Protein AF-A0A1I9G8B4-F1 (afdb_monomer_lite)

pLDDT: mean 83.09, std 15.82, range [44.28, 97.12]

Foldseek 3Di:
DDDDDDDDPPPPPDPDPDDDDDDAQDWDFDQDPVRDTAIWGFHDWDQDPVRDIDTDTHGDDDD

Radius of gyration: 20.56 Å; chains: 1; bounding box: 58×24×51 Å

Structure (mmCIF, N/CA/C/O backbone):
data_AF-A0A1I9G8B4-F1
#
_entry.id   AF-A0A1I9G8B4-F1
#
loop_
_atom_site.group_PDB
_atom_site.id
_atom_site.type_symbol
_atom_site.label_atom_id
_atom_site.label_alt_id
_atom_site.label_comp_id
_atom_site.label_asym_id
_atom_site.label_entity_id
_atom_site.label_seq_id
_atom_site.pdbx_PDB_ins_code
_atom_site.Cartn_x
_atom_site.Cartn_y
_atom_site.Cartn_z
_atom_site.occupancy
_atom_site.B_iso_or_equiv
_atom_site.auth_seq_id
_atom_site.auth_comp_id
_atom_site.auth_asym_id
_atom_site.auth_atom_id
_atom_site.pdbx_PDB_model_num
ATOM 1 N N . MET A 1 1 ? 50.964 10.819 28.958 1.00 55.75 1 MET A N 1
ATOM 2 C CA . MET A 1 1 ? 49.595 10.327 29.214 1.00 55.75 1 MET A CA 1
ATOM 3 C C . MET A 1 1 ? 48.678 11.359 28.590 1.00 55.75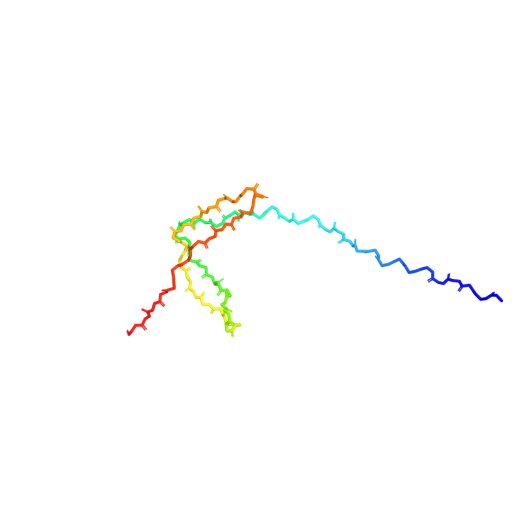 1 MET A C 1
ATOM 5 O O . MET A 1 1 ? 48.529 12.431 29.158 1.00 55.75 1 MET A O 1
ATOM 9 N N . GLU A 1 2 ? 48.255 11.124 27.349 1.00 44.28 2 GLU A N 1
ATOM 10 C CA . GLU A 1 2 ? 47.466 12.077 26.555 1.00 44.28 2 GLU A CA 1
ATOM 11 C C . GLU A 1 2 ? 45.973 11.802 26.749 1.00 44.28 2 GLU A C 1
ATOM 13 O O . GLU A 1 2 ? 45.565 10.650 26.876 1.00 44.28 2 GLU A O 1
ATOM 18 N N . ALA A 1 3 ? 45.201 12.882 26.862 1.00 53.72 3 ALA A N 1
ATOM 19 C CA . ALA A 1 3 ? 43.820 12.900 27.315 1.00 53.72 3 ALA A CA 1
ATOM 20 C C . ALA A 1 3 ? 42.838 12.348 26.269 1.00 53.72 3 ALA A C 1
ATOM 22 O O . ALA A 1 3 ? 42.890 12.689 25.088 1.00 53.72 3 ALA A O 1
ATOM 23 N N . GLU A 1 4 ? 41.909 11.528 26.743 1.00 58.06 4 GLU A N 1
ATOM 24 C CA . GLU A 1 4 ? 40.745 11.025 26.024 1.00 58.06 4 GLU A CA 1
ATOM 25 C C . GLU A 1 4 ? 39.765 12.152 25.642 1.00 58.06 4 GLU A C 1
ATOM 27 O O . GLU A 1 4 ? 39.179 12.823 26.492 1.00 58.06 4 GLU A O 1
ATOM 32 N N . ALA A 1 5 ? 39.569 12.364 24.338 1.00 54.03 5 ALA A N 1
ATOM 33 C CA . ALA A 1 5 ? 38.494 13.201 23.816 1.00 54.03 5 ALA A CA 1
ATOM 34 C C . ALA A 1 5 ? 37.198 12.376 23.770 1.00 54.03 5 ALA A C 1
ATOM 36 O O . ALA A 1 5 ? 36.975 11.576 22.861 1.00 54.03 5 ALA A O 1
ATOM 37 N N . SER A 1 6 ? 36.353 12.557 24.785 1.00 61.25 6 SER A N 1
ATOM 38 C CA . SER A 1 6 ? 35.007 11.989 24.834 1.00 61.25 6 SER A CA 1
ATOM 39 C C . SER A 1 6 ? 34.131 12.613 23.742 1.00 61.25 6 SER A C 1
ATOM 41 O O . SER A 1 6 ? 33.919 13.827 23.711 1.00 61.25 6 SER A O 1
ATOM 43 N N . SER A 1 7 ? 33.656 11.774 22.822 1.00 55.00 7 SER A N 1
ATOM 44 C CA . SER A 1 7 ? 32.724 12.145 21.757 1.00 55.00 7 SER A CA 1
ATOM 45 C C . SER A 1 7 ? 31.297 12.155 22.299 1.00 55.00 7 SER A C 1
ATOM 47 O O . SER A 1 7 ? 30.773 11.109 22.673 1.00 55.00 7 SER A O 1
ATOM 49 N N . SER A 1 8 ? 30.659 13.323 22.300 1.00 60.12 8 SER A N 1
ATOM 50 C CA . SER A 1 8 ? 29.228 13.470 22.580 1.00 60.12 8 SER A CA 1
ATOM 51 C C . SER A 1 8 ? 28.533 13.973 21.319 1.00 60.12 8 SER A C 1
ATOM 53 O O . SER A 1 8 ? 28.312 15.172 21.168 1.00 60.12 8 SER A O 1
ATOM 55 N N . ASP A 1 9 ? 28.210 13.061 20.399 1.00 60.88 9 ASP A N 1
ATOM 56 C CA . ASP A 1 9 ? 27.275 13.353 19.310 1.00 60.88 9 ASP A CA 1
ATOM 57 C C . ASP A 1 9 ? 25.852 13.204 19.865 1.00 60.88 9 ASP A C 1
ATOM 59 O O . ASP A 1 9 ? 25.297 12.111 19.991 1.00 60.88 9 ASP A O 1
ATOM 63 N N . GLY A 1 10 ? 25.303 14.322 20.338 1.00 56.84 10 GLY A N 1
ATOM 64 C CA . GLY A 1 10 ? 23.938 14.399 20.834 1.00 56.84 10 GLY A CA 1
ATOM 65 C C . GLY A 1 10 ? 22.955 14.271 19.678 1.00 56.84 10 GLY A C 1
ATOM 66 O O . GLY A 1 10 ? 22.544 15.277 19.106 1.00 56.84 10 GLY A O 1
ATOM 67 N N . SER A 1 11 ? 22.553 13.041 19.353 1.00 64.19 11 SER A N 1
ATOM 68 C CA . SER A 1 11 ? 21.395 12.791 18.494 1.00 64.19 11 SER A CA 1
ATOM 69 C C . SER A 1 11 ? 20.154 13.414 19.135 1.00 64.19 11 SER A C 1
ATOM 71 O O . SER A 1 11 ? 19.594 12.890 20.097 1.00 64.19 11 SER A O 1
ATOM 73 N N . VAL A 1 12 ? 19.736 14.564 18.607 1.00 59.75 12 VAL A N 1
ATOM 74 C CA . VAL A 1 12 ? 18.462 15.209 18.927 1.00 59.75 12 VAL A CA 1
ATOM 75 C C . VAL A 1 12 ? 17.347 14.267 18.471 1.00 59.75 12 VAL A C 1
ATOM 77 O O . VAL A 1 12 ? 16.987 14.228 17.296 1.00 59.75 12 VAL A O 1
ATOM 80 N N . THR A 1 13 ? 16.801 13.472 19.390 1.00 60.75 13 THR A N 1
ATOM 81 C CA . THR A 1 13 ? 15.571 12.705 19.160 1.00 60.75 13 THR A CA 1
ATOM 82 C C . THR A 1 13 ? 14.391 13.670 1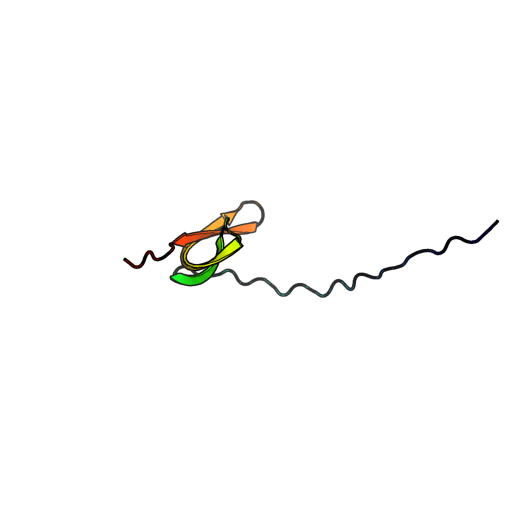9.125 1.00 60.75 13 THR A C 1
ATOM 84 O O . THR A 1 13 ? 13.753 13.934 20.143 1.00 60.75 13 THR A O 1
ATOM 87 N N . SER A 1 14 ? 14.116 14.228 17.949 1.00 71.44 14 SER A N 1
ATOM 88 C CA . SER A 1 14 ? 12.846 14.898 17.669 1.00 71.44 14 SER A CA 1
ATOM 89 C C . SER A 1 14 ? 11.701 13.881 17.788 1.00 71.44 14 SER A C 1
ATOM 91 O O . SER A 1 14 ? 11.859 12.746 17.330 1.00 71.44 14 SER A O 1
ATOM 93 N N . PRO A 1 15 ? 10.547 14.239 18.379 1.00 69.00 15 PRO A N 1
ATOM 94 C CA . PRO A 1 15 ? 9.406 13.335 18.443 1.00 69.00 15 PRO A CA 1
ATOM 95 C C . PRO A 1 15 ? 8.928 13.009 17.024 1.00 69.00 15 PRO A C 1
ATOM 97 O O . PRO A 1 15 ? 8.589 13.905 16.250 1.00 69.00 15 PRO A O 1
ATOM 100 N N . VAL A 1 16 ? 8.921 11.719 16.680 1.00 68.50 16 VAL A N 1
ATOM 101 C CA . VAL A 1 16 ? 8.360 11.231 15.416 1.00 68.50 16 VAL A CA 1
ATOM 102 C C . VAL A 1 16 ? 6.854 11.509 15.448 1.00 68.50 16 VAL A C 1
ATOM 104 O O . VAL A 1 16 ? 6.192 11.085 16.401 1.00 68.50 16 VAL A O 1
ATOM 107 N N . PRO A 1 17 ? 6.292 12.240 14.468 1.00 69.38 17 PRO A N 1
ATOM 108 C CA . PRO A 1 17 ? 4.857 12.479 14.428 1.00 69.38 17 PRO A CA 1
ATOM 109 C C . PRO A 1 17 ? 4.105 11.141 14.351 1.00 69.38 17 PRO A C 1
ATOM 111 O O . PRO A 1 17 ? 4.607 10.194 13.739 1.00 69.38 17 PRO A O 1
ATOM 114 N N . PRO A 1 18 ? 2.910 11.037 14.958 1.00 71.19 18 PRO A N 1
ATOM 115 C CA . PRO A 1 18 ? 2.116 9.820 14.877 1.00 71.19 18 PRO A CA 1
ATOM 116 C C . PRO A 1 18 ? 1.833 9.492 13.407 1.00 71.19 18 PRO A C 1
ATOM 118 O O . PRO A 1 18 ? 1.317 10.325 12.662 1.00 71.19 18 PRO A O 1
ATOM 121 N N . ILE A 1 19 ? 2.197 8.280 12.988 1.00 76.38 19 ILE A N 1
ATOM 122 C CA . ILE A 1 19 ? 1.957 7.805 11.625 1.00 76.38 19 ILE A CA 1
ATOM 123 C C . ILE A 1 19 ? 0.480 7.421 11.530 1.00 76.38 19 ILE A C 1
ATOM 125 O O . ILE A 1 19 ? 0.059 6.396 12.070 1.00 76.38 19 ILE A O 1
ATOM 129 N N . THR A 1 20 ? -0.310 8.249 10.852 1.00 85.19 20 THR A N 1
ATOM 130 C CA . THR A 1 20 ? -1.690 7.909 10.498 1.00 85.19 20 THR A CA 1
ATOM 131 C C . THR A 1 20 ? -1.669 6.781 9.462 1.00 85.19 20 THR A C 1
ATOM 133 O O . THR A 1 20 ? -0.964 6.911 8.457 1.00 85.19 20 THR A O 1
ATOM 136 N N . PRO A 1 21 ? -2.396 5.668 9.676 1.00 89.44 21 PRO A N 1
ATOM 137 C CA . PRO A 1 21 ? -2.434 4.583 8.707 1.00 89.44 21 PRO A CA 1
ATOM 138 C C . PRO A 1 21 ? -3.105 5.031 7.408 1.00 89.44 21 PRO A C 1
ATOM 140 O O . PRO A 1 21 ? -4.016 5.858 7.419 1.00 89.44 21 PRO A O 1
ATOM 143 N N . TYR A 1 22 ? -2.676 4.452 6.289 1.00 93.44 22 TYR A N 1
ATOM 144 C CA . TYR A 1 22 ? -3.360 4.657 5.017 1.00 93.44 22 TYR A CA 1
ATOM 145 C C . TYR A 1 22 ? -4.686 3.888 4.974 1.00 93.44 22 TYR A C 1
ATOM 147 O O . TYR A 1 22 ? -4.839 2.842 5.611 1.00 93.44 22 TYR A O 1
ATOM 155 N N . GLU A 1 23 ? -5.634 4.376 4.177 1.00 95.25 23 GLU A N 1
ATOM 156 C CA . GLU A 1 23 ? -6.971 3.797 4.073 1.00 95.25 23 GLU A CA 1
ATOM 157 C C . GLU A 1 23 ? -7.108 2.867 2.859 1.00 95.25 23 GLU A C 1
ATOM 159 O O . GLU A 1 23 ? -6.411 2.987 1.848 1.00 95.25 23 GLU A O 1
ATOM 164 N N . VAL A 1 24 ? -8.050 1.921 2.935 1.00 96.62 24 VAL A N 1
ATOM 165 C CA . VAL A 1 24 ? -8.421 1.112 1.767 1.00 96.62 24 VAL A CA 1
ATOM 166 C C . VAL A 1 24 ? -8.989 2.034 0.691 1.00 96.62 24 VAL A C 1
ATOM 168 O O . VAL A 1 24 ? -9.817 2.897 0.966 1.00 96.62 24 VAL A O 1
ATOM 171 N N . ASN A 1 25 ? -8.587 1.793 -0.552 1.00 96.25 25 ASN A N 1
ATOM 172 C CA . ASN A 1 25 ? -8.836 2.603 -1.739 1.00 96.25 25 ASN A CA 1
ATOM 173 C C . ASN A 1 25 ? -7.983 3.862 -1.902 1.00 96.25 25 ASN A C 1
ATOM 175 O O . ASN A 1 25 ? -8.096 4.489 -2.957 1.00 96.25 25 ASN A O 1
ATOM 179 N N . SER A 1 26 ? -7.106 4.203 -0.955 1.00 96.19 26 SER A N 1
ATOM 180 C CA . SER A 1 26 ? -6.122 5.260 -1.190 1.00 96.19 26 SER A CA 1
ATOM 181 C C . SER A 1 26 ? -5.180 4.879 -2.338 1.00 96.19 26 SER A C 1
ATOM 183 O O . SER A 1 26 ? -4.709 3.739 -2.420 1.00 96.19 26 SER A O 1
ATOM 185 N N . MET A 1 27 ? -4.909 5.847 -3.214 1.00 95.75 27 MET A N 1
ATOM 186 C CA . MET A 1 27 ? -3.849 5.765 -4.219 1.00 95.75 27 MET A CA 1
ATOM 187 C C . MET A 1 27 ? -2.538 6.224 -3.581 1.00 95.75 27 MET A C 1
ATOM 189 O O . MET A 1 27 ? -2.496 7.283 -2.954 1.00 95.75 27 MET A O 1
ATOM 193 N N . ILE A 1 28 ? -1.487 5.420 -3.712 1.00 94.75 28 ILE A N 1
ATOM 194 C CA . ILE A 1 28 ? -0.171 5.674 -3.121 1.00 94.75 28 ILE A CA 1
ATOM 195 C C . ILE A 1 28 ? 0.944 5.434 -4.141 1.00 94.75 28 ILE A C 1
ATOM 197 O O . ILE A 1 28 ? 0.771 4.678 -5.094 1.00 94.75 28 ILE A O 1
ATOM 201 N N . LEU A 1 29 ? 2.113 6.027 -3.899 1.00 94.69 29 LEU A N 1
ATOM 202 C CA . LEU A 1 29 ? 3.361 5.654 -4.565 1.00 94.69 29 LEU A CA 1
ATOM 203 C C . LEU A 1 29 ? 4.104 4.640 -3.692 1.00 94.69 29 LEU A C 1
ATOM 205 O O . LEU A 1 29 ? 4.473 4.942 -2.558 1.00 94.69 29 LEU A O 1
ATOM 209 N N . CYS A 1 30 ? 4.311 3.434 -4.213 1.00 92.75 30 CYS A N 1
ATOM 210 C CA . CYS A 1 30 ? 4.961 2.338 -3.504 1.00 92.75 30 CYS A CA 1
ATOM 211 C C . CYS A 1 30 ? 6.333 2.051 -4.120 1.00 92.75 30 CYS A C 1
ATOM 213 O O . CYS A 1 30 ? 6.445 1.910 -5.338 1.00 92.75 30 CYS A O 1
ATOM 215 N N . SER A 1 31 ? 7.361 1.958 -3.273 1.00 93.94 31 SER A N 1
ATOM 216 C CA . SER A 1 31 ? 8.681 1.475 -3.685 1.00 93.94 31 SER A CA 1
ATOM 217 C C . SER A 1 31 ? 8.604 -0.012 -4.024 1.00 93.94 31 SER A C 1
ATOM 219 O O . SER A 1 31 ? 7.999 -0.788 -3.280 1.00 93.94 31 SER A O 1
ATOM 221 N N . HIS A 1 32 ? 9.218 -0.406 -5.132 1.00 91.81 32 HIS A N 1
ATOM 222 C CA . HIS A 1 32 ? 9.265 -1.784 -5.594 1.00 91.81 32 HIS A CA 1
ATOM 223 C C . HIS A 1 32 ? 10.709 -2.317 -5.606 1.00 91.81 32 HIS A C 1
ATOM 225 O O . HIS A 1 32 ? 11.679 -1.586 -5.408 1.00 91.81 32 HIS A O 1
ATOM 231 N N . THR A 1 33 ? 10.864 -3.631 -5.783 1.00 93.31 33 THR A N 1
ATOM 232 C CA . THR A 1 33 ? 12.165 -4.331 -5.674 1.00 93.31 33 THR A CA 1
ATOM 233 C C . THR A 1 33 ? 13.194 -3.933 -6.741 1.00 93.31 33 THR A C 1
ATOM 235 O O . THR A 1 33 ? 14.377 -4.229 -6.604 1.00 93.31 33 THR A O 1
ATOM 238 N N . ASP A 1 34 ? 12.757 -3.228 -7.780 1.00 94.25 34 ASP A N 1
ATOM 239 C CA . ASP A 1 34 ? 13.569 -2.632 -8.846 1.00 94.25 34 ASP A CA 1
ATOM 240 C C . ASP A 1 34 ? 14.081 -1.218 -8.508 1.00 94.25 34 ASP A C 1
ATOM 242 O O . ASP A 1 34 ? 14.776 -0.611 -9.323 1.00 94.25 34 ASP A O 1
ATOM 246 N N . ASN A 1 35 ? 13.813 -0.712 -7.297 1.00 93.62 35 ASN A N 1
ATOM 247 C CA . ASN A 1 35 ? 14.142 0.642 -6.831 1.00 93.62 35 ASN A CA 1
ATOM 248 C C . ASN A 1 35 ? 13.375 1.763 -7.552 1.00 93.62 35 ASN A C 1
ATOM 250 O O . ASN A 1 35 ? 13.763 2.931 -7.463 1.00 93.62 35 ASN A O 1
ATOM 254 N N . LEU A 1 36 ? 12.291 1.428 -8.254 1.00 94.88 36 LEU A N 1
ATOM 255 C CA . LEU A 1 36 ? 11.369 2.402 -8.822 1.00 94.88 36 LEU A CA 1
ATOM 256 C C . LEU A 1 36 ? 10.129 2.546 -7.935 1.00 94.88 36 LEU A C 1
ATOM 258 O O . LEU A 1 36 ? 9.815 1.696 -7.100 1.00 94.88 36 LEU A O 1
ATOM 262 N N . PHE A 1 37 ? 9.428 3.662 -8.116 1.00 94.62 37 PHE A N 1
ATOM 263 C CA . PHE A 1 37 ? 8.160 3.930 -7.451 1.00 94.62 37 PHE A CA 1
ATOM 264 C C . PHE A 1 37 ? 7.026 3.784 -8.454 1.00 94.62 37 PHE A C 1
ATOM 266 O O . PHE A 1 37 ? 7.047 4.415 -9.511 1.00 94.62 37 PHE A O 1
ATOM 273 N N . TYR A 1 38 ? 6.024 2.991 -8.091 1.00 93.94 38 TYR A N 1
ATOM 274 C CA . TYR A 1 38 ? 4.833 2.785 -8.906 1.00 93.94 38 TYR A CA 1
ATOM 275 C C . TYR A 1 38 ? 3.590 3.226 -8.157 1.00 93.94 38 TYR A C 1
ATOM 277 O O . TYR A 1 38 ? 3.475 3.052 -6.940 1.00 93.94 38 TYR A O 1
ATOM 285 N N . GLU A 1 39 ? 2.642 3.779 -8.903 1.00 95.00 39 GLU A N 1
ATOM 286 C CA . GLU A 1 39 ? 1.322 4.072 -8.376 1.00 95.00 39 GLU A CA 1
ATOM 287 C C . GLU A 1 39 ? 0.555 2.764 -8.130 1.00 95.00 39 GLU A C 1
ATOM 289 O O . GLU A 1 39 ? 0.477 1.883 -8.991 1.00 95.00 39 GLU A O 1
ATOM 294 N N . ALA A 1 40 ? -0.008 2.629 -6.932 1.00 95.75 40 ALA A N 1
ATOM 295 C CA . ALA A 1 40 ? -0.770 1.462 -6.523 1.00 95.75 40 ALA A CA 1
ATOM 296 C C . ALA A 1 40 ? -1.961 1.860 -5.648 1.00 95.75 40 A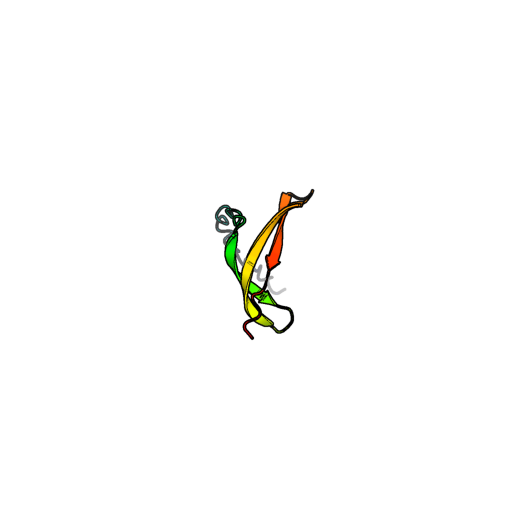LA A C 1
ATOM 298 O O . ALA A 1 40 ? -1.936 2.864 -4.936 1.00 95.75 40 ALA A O 1
ATOM 299 N N . LYS A 1 41 ? -3.010 1.039 -5.680 1.00 96.38 41 LYS A N 1
ATOM 300 C CA . LYS A 1 41 ? -4.201 1.214 -4.846 1.00 96.38 41 LYS A CA 1
ATOM 301 C C . LYS A 1 41 ? -4.141 0.288 -3.638 1.00 96.38 41 LYS A C 1
ATOM 303 O O . LYS A 1 41 ? -3.936 -0.912 -3.812 1.00 96.38 41 LYS A O 1
ATOM 308 N N . ILE A 1 42 ? -4.386 0.796 -2.433 1.00 97.00 42 ILE A N 1
ATOM 309 C CA . ILE A 1 42 ? -4.528 -0.056 -1.243 1.00 97.00 42 ILE A CA 1
ATOM 310 C C . ILE A 1 42 ? -5.839 -0.838 -1.340 1.00 97.00 42 ILE A C 1
ATOM 312 O O . ILE A 1 42 ? -6.912 -0.249 -1.470 1.00 97.00 42 ILE A O 1
ATOM 316 N N . ILE A 1 43 ? -5.761 -2.164 -1.253 1.00 97.12 43 ILE A N 1
ATOM 317 C CA . ILE A 1 43 ? -6.925 -3.062 -1.315 1.00 97.12 43 ILE A CA 1
ATOM 318 C C . ILE A 1 43 ? -7.201 -3.783 0.008 1.00 97.12 43 ILE A C 1
ATOM 320 O O . ILE A 1 43 ? -8.310 -4.267 0.210 1.00 97.12 43 ILE A O 1
ATOM 324 N N . ALA A 1 44 ? -6.229 -3.827 0.924 1.00 96.75 44 ALA A N 1
ATOM 325 C CA . ALA A 1 44 ? -6.426 -4.329 2.281 1.00 96.75 44 ALA A CA 1
ATOM 326 C C . ALA A 1 44 ? -5.392 -3.746 3.254 1.00 96.75 44 ALA A C 1
ATOM 328 O O . ALA A 1 44 ? -4.249 -3.485 2.874 1.00 96.75 44 ALA A O 1
ATOM 329 N N . VAL A 1 45 ? -5.794 -3.608 4.519 1.00 96.00 45 VAL A N 1
ATOM 330 C CA . VAL A 1 45 ? -4.929 -3.227 5.644 1.00 96.00 45 VAL A CA 1
ATOM 331 C C . VAL A 1 45 ? -5.074 -4.280 6.736 1.00 96.00 45 VAL A C 1
ATOM 333 O O . VAL A 1 45 ? -6.193 -4.628 7.117 1.00 96.00 45 VAL A O 1
ATOM 336 N N . LYS A 1 46 ? -3.955 -4.794 7.249 1.00 95.56 46 LYS A N 1
ATOM 337 C CA . LYS A 1 46 ? -3.924 -5.75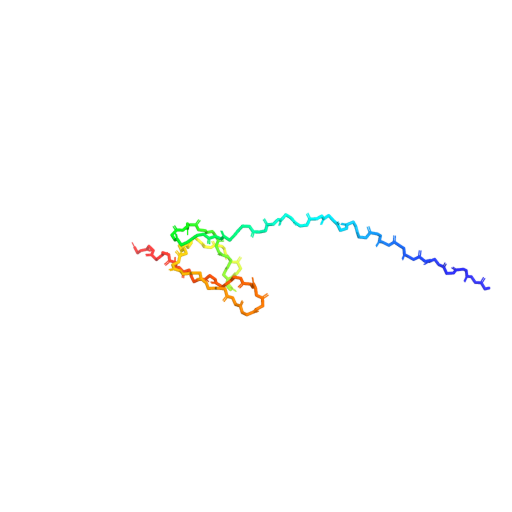3 8.358 1.00 95.56 46 LYS A CA 1
ATOM 338 C C . LYS A 1 46 ? -2.982 -5.259 9.451 1.00 95.56 46 LYS A C 1
ATOM 340 O O . LYS A 1 46 ? -1.826 -4.966 9.173 1.00 95.56 46 LYS A O 1
ATOM 345 N N . ILE A 1 47 ? -3.465 -5.216 10.690 1.00 94.06 47 ILE A N 1
ATOM 346 C CA . ILE A 1 47 ? -2.630 -4.930 11.863 1.00 94.06 47 ILE A CA 1
ATOM 347 C C . ILE A 1 47 ? -1.942 -6.231 12.285 1.00 94.06 47 ILE A C 1
ATOM 349 O O . ILE A 1 47 ? -2.592 -7.264 12.468 1.00 94.06 47 ILE A O 1
ATOM 353 N N . GLN 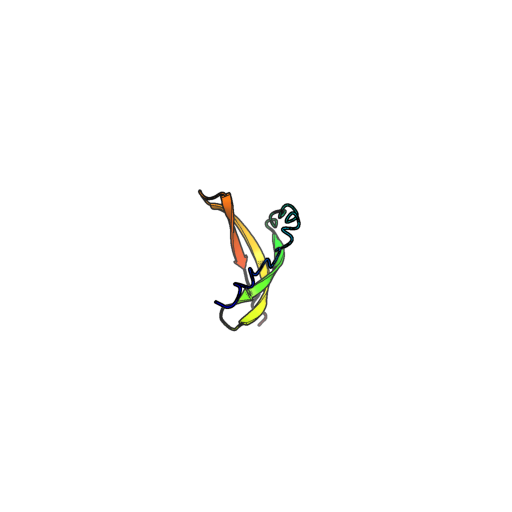A 1 48 ? -0.619 -6.193 12.386 1.00 92.81 48 GLN A N 1
ATOM 354 C CA . GLN A 1 48 ? 0.200 -7.304 12.854 1.00 92.81 48 GLN A CA 1
ATOM 355 C C . GLN A 1 48 ? 0.243 -7.346 14.390 1.00 92.81 48 GLN A C 1
ATOM 357 O O . GLN A 1 48 ? -0.099 -6.383 15.072 1.00 92.81 48 GLN A O 1
ATOM 362 N N . THR A 1 49 ? 0.687 -8.466 14.967 1.00 94.06 49 THR A N 1
ATOM 363 C CA . THR A 1 49 ? 0.757 -8.647 16.431 1.00 94.06 49 THR A CA 1
ATOM 364 C C . THR A 1 49 ? 1.738 -7.696 17.121 1.00 94.06 49 THR A C 1
ATOM 366 O O . THR A 1 49 ? 1.634 -7.489 18.324 1.00 94.06 49 THR A O 1
ATOM 369 N N . ASN A 1 50 ? 2.681 -7.120 16.373 1.00 92.50 50 ASN A N 1
ATOM 370 C CA . ASN A 1 50 ? 3.636 -6.111 16.838 1.00 92.50 50 ASN A CA 1
ATOM 371 C C . ASN A 1 50 ? 3.092 -4.668 16.746 1.00 92.50 50 ASN A C 1
ATOM 373 O O . ASN A 1 50 ? 3.809 -3.735 17.092 1.00 92.50 50 ASN A O 1
ATOM 377 N N . GLY A 1 51 ? 1.851 -4.476 16.283 1.00 88.25 51 GLY A N 1
ATOM 378 C CA . GLY A 1 51 ? 1.243 -3.158 16.089 1.00 88.25 51 GLY A CA 1
ATOM 379 C C . GLY A 1 51 ? 1.588 -2.482 14.757 1.00 88.25 51 GLY A C 1
ATOM 380 O O . GLY A 1 51 ? 1.117 -1.374 14.512 1.00 88.25 51 GLY A O 1
ATOM 381 N N . GLU A 1 52 ? 2.366 -3.126 13.881 1.00 91.81 52 GLU A N 1
ATOM 382 C CA . GLU A 1 52 ? 2.673 -2.602 12.547 1.00 91.81 52 GLU A CA 1
ATOM 383 C C . GLU A 1 52 ? 1.541 -2.871 11.549 1.00 91.81 52 GLU A C 1
ATOM 385 O O . GLU A 1 52 ? 0.804 -3.856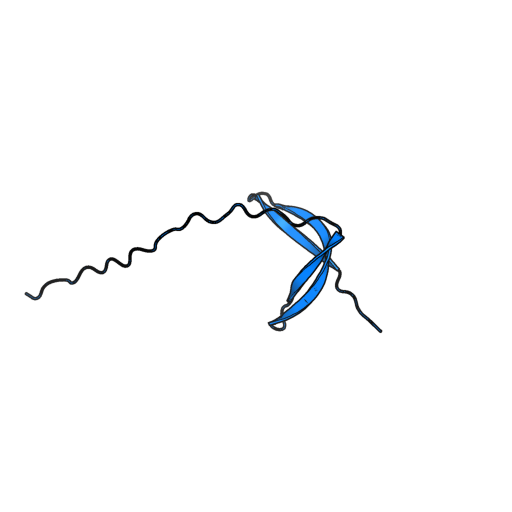 11.648 1.00 91.81 52 GLU A O 1
ATOM 390 N N . TYR A 1 53 ? 1.439 -2.015 10.533 1.00 94.12 53 TYR A N 1
ATOM 391 C CA . TYR A 1 53 ? 0.460 -2.150 9.458 1.00 94.12 53 TYR A CA 1
ATOM 392 C C . TYR A 1 53 ? 1.062 -2.870 8.250 1.00 94.12 53 TYR A C 1
ATOM 394 O O . TYR A 1 53 ? 2.082 -2.452 7.708 1.00 94.12 53 TYR A O 1
ATOM 402 N N . LEU A 1 54 ? 0.384 -3.919 7.790 1.00 94.88 54 LEU A N 1
ATOM 403 C CA . LEU A 1 54 ? 0.661 -4.594 6.529 1.00 94.88 54 LEU A CA 1
ATOM 404 C C . LEU A 1 54 ? -0.381 -4.166 5.494 1.00 94.88 54 LEU A C 1
ATOM 406 O O . LEU A 1 54 ? -1.581 -4.397 5.667 1.00 94.88 54 LEU A O 1
ATOM 410 N N . TYR A 1 55 ? 0.091 -3.550 4.413 1.00 96.12 55 TYR A N 1
ATOM 411 C CA . TYR A 1 55 ? -0.742 -3.052 3.323 1.00 96.12 55 TYR A CA 1
ATOM 412 C C . TYR A 1 55 ? -0.663 -3.999 2.130 1.00 96.12 55 TYR A C 1
ATOM 414 O O . TYR A 1 55 ? 0.423 -4.340 1.668 1.00 96.12 55 TYR A O 1
ATOM 422 N N . THR A 1 56 ? -1.817 -4.413 1.612 1.00 96.62 56 THR A N 1
ATOM 423 C CA . THR A 1 56 ? -1.897 -5.098 0.317 1.00 96.62 56 THR A CA 1
ATOM 424 C C . THR A 1 56 ? -2.241 -4.069 -0.745 1.00 96.62 56 THR A C 1
ATOM 426 O O . THR A 1 56 ? -3.240 -3.356 -0.614 1.00 96.62 56 THR A O 1
ATOM 429 N N . VAL A 1 57 ? -1.421 -3.997 -1.789 1.00 96.31 57 VAL A N 1
ATOM 430 C CA . VAL A 1 57 ? -1.553 -3.017 -2.869 1.00 96.31 57 VAL A CA 1
ATOM 431 C C . VAL A 1 57 ? -1.835 -3.709 -4.199 1.00 96.31 57 VAL A C 1
ATOM 433 O O . VAL A 1 57 ? -1.390 -4.830 -4.434 1.00 96.31 57 VAL A O 1
ATOM 436 N N . HIS A 1 58 ? -2.580 -3.037 -5.070 1.00 95.38 58 HIS A N 1
ATOM 437 C CA . HIS A 1 58 ? -2.828 -3.455 -6.444 1.00 95.38 58 HIS A CA 1
ATOM 438 C C . HIS A 1 58 ? -2.177 -2.456 -7.404 1.00 95.38 58 HIS A C 1
ATOM 440 O O . HIS A 1 58 ? -2.565 -1.284 -7.433 1.00 95.38 58 HIS A O 1
ATOM 446 N N . TYR A 1 59 ? -1.222 -2.924 -8.206 1.00 93.06 59 TYR A N 1
ATOM 447 C CA . TYR A 1 59 ? -0.599 -2.138 -9.270 1.00 93.06 59 TYR A CA 1
ATOM 448 C C . TYR A 1 59 ? -1.506 -2.118 -10.503 1.00 93.06 59 TYR A C 1
ATOM 450 O O . TYR A 1 59 ? -2.008 -3.160 -10.926 1.00 93.06 59 TYR A O 1
ATOM 458 N N . GLN A 1 60 ? -1.747 -0.940 -11.079 1.00 82.69 60 GLN A N 1
ATOM 459 C CA . GLN A 1 60 ? -2.478 -0.855 -12.343 1.00 82.69 60 GLN A CA 1
ATOM 460 C C . GLN A 1 60 ? -1.546 -1.246 -13.493 1.00 82.69 60 GLN A C 1
ATOM 462 O O . GLN A 1 60 ? -0.505 -0.625 -13.685 1.00 82.69 60 GLN A O 1
ATOM 467 N N . VAL A 1 61 ? -1.925 -2.261 -14.269 1.00 78.38 61 VAL A N 1
ATOM 468 C CA . VAL A 1 61 ? -1.286 -2.550 -15.556 1.00 78.38 61 VAL A CA 1
ATOM 469 C C . VAL A 1 61 ? -2.115 -1.858 -16.630 1.00 78.38 61 VAL A C 1
ATOM 471 O O . VAL A 1 61 ? -3.265 -2.232 -16.856 1.00 78.38 61 VAL A O 1
ATOM 474 N N . VAL A 1 62 ? -1.554 -0.825 -17.255 1.00 73.12 62 VAL A N 1
ATOM 475 C CA . VAL A 1 62 ? -2.150 -0.189 -18.435 1.00 73.12 62 VAL A CA 1
ATOM 476 C C . VAL A 1 62 ? -1.619 -0.934 -19.659 1.00 73.12 62 VAL A C 1
ATOM 478 O O . VAL A 1 62 ? -0.406 -0.990 -19.856 1.00 73.12 62 VAL A O 1
ATOM 481 N N . PHE A 1 63 ? -2.523 -1.546 -20.422 1.00 60.00 63 PHE A N 1
ATOM 482 C CA . PHE A 1 63 ? -2.239 -2.177 -21.714 1.00 60.00 63 PHE A CA 1
ATOM 483 C C . PHE A 1 63 ? -2.558 -1.220 -22.861 1.00 60.00 63 PHE A C 1
ATOM 485 O O . PHE A 1 63 ? -3.538 -0.451 -22.718 1.00 60.00 63 PHE A O 1
#

Sequence (63 aa):
MEAEASSSDGSVTSPVPPITPYEVNSMILCSHTDNLFYEAKIIAVKIQTNGEYLYTVHYQVVF

InterPro domains:
  IPR016197 Chromo-like domain superfamily [SSF54160] (12-60)
  IPR025995 RNA binding activity-knot of a chromodomain [PF11717] (24-60)

Secondary structure (DSSP, 8-state):
-PPP---------PPPPP-PPPPTT-EEEEE-TTS-EEEEEEEEEEE-TTSPEEEEEEE----

Organism: Brugia malayi (NCBI:txid6279)